Protein AF-A0A1F6EYT7-F1 (afdb_monomer_lite)

Sequence (86 aa):
MEKGGWVNRLWFQVAKREEEEYVEIYNQSVSGGTTRTVLERFENEARARGADALIFQTGGNDASYRSTPGNFIVQPEKFRGASQNI

Secondary structure (DSSP, 8-state):
---SSHHHHHHHHHTTS-GGG---------TT--HHHHHHHHHHHHHHHT-S------STTTT-BSSSTT-BSS-HHHHHHHHT--

Foldseek 3Di:
DPPDDPQVVVVVVQVPDDPVSHDDDDDPDDVLDALVNCVVCVVVVCVVVVDPDDDDDHDPSQQDADPDPPRGPHDPVRNVVSVVVD

pLDDT: mean 85.77, std 8.17, range [48.19, 92.88]

Organism: NCBI:txid1798522

Radius of gyration: 16.06 Å; chains: 1; bounding box: 39×30×42 Å

InterPro domains:
  IPR036514 SGNH hydrolase superfamily [G3DSA:3.40.50.1110] (1-86)

Structure (mmCIF, N/CA/C/O backbone):
data_AF-A0A1F6EYT7-F1
#
_entry.id   AF-A0A1F6EYT7-F1
#
loop_
_atom_site.group_PDB
_atom_site.id
_atom_site.type_symbol
_atom_site.label_atom_id
_atom_site.label_alt_id
_atom_site.label_comp_id
_atom_site.label_asym_id
_atom_site.label_entity_id
_atom_site.label_seq_id
_atom_site.pdbx_PDB_ins_code
_atom_site.Cartn_x
_atom_site.Cartn_y
_atom_site.Cartn_z
_atom_site.occupancy
_atom_site.B_iso_or_equiv
_atom_site.auth_seq_id
_atom_site.auth_comp_id
_atom_site.auth_asym_id
_atom_site.auth_atom_id
_atom_site.pdbx_PDB_model_num
ATOM 1 N N . MET A 1 1 ? 10.739 17.677 14.875 1.00 48.19 1 MET A N 1
ATOM 2 C CA . MET A 1 1 ? 11.165 16.281 14.633 1.00 48.19 1 MET A CA 1
ATOM 3 C C . MET A 1 1 ? 9.962 15.537 14.073 1.00 48.19 1 MET A C 1
ATOM 5 O O . MET A 1 1 ? 8.931 15.540 14.738 1.00 48.19 1 MET A O 1
ATOM 9 N N . GLU A 1 2 ? 10.020 15.004 12.847 1.00 59.09 2 GLU A N 1
ATOM 10 C CA . GLU A 1 2 ? 8.907 14.190 12.330 1.00 59.09 2 GLU A CA 1
ATOM 11 C C . GLU A 1 2 ? 8.761 12.920 13.182 1.00 59.09 2 GLU A C 1
ATOM 13 O O . GLU A 1 2 ? 9.731 12.193 13.396 1.00 59.09 2 GLU A O 1
ATOM 18 N N . LYS A 1 3 ? 7.553 12.651 13.690 1.00 61.03 3 LYS A N 1
ATOM 19 C CA . LYS A 1 3 ? 7.257 11.455 14.490 1.00 61.03 3 LYS A CA 1
ATOM 20 C C . LYS A 1 3 ? 7.054 10.235 13.577 1.00 61.03 3 LYS A C 1
ATOM 22 O O . LYS A 1 3 ? 5.924 9.819 13.345 1.00 61.03 3 LYS A O 1
ATOM 27 N N . GLY A 1 4 ? 8.147 9.675 13.060 1.00 79.44 4 GLY A N 1
ATOM 28 C CA . GLY A 1 4 ? 8.141 8.450 12.245 1.00 79.44 4 GLY A CA 1
ATOM 29 C C . GLY A 1 4 ? 7.489 8.597 10.861 1.00 79.44 4 GLY A C 1
ATOM 30 O O . GLY A 1 4 ? 7.035 9.677 10.486 1.00 79.44 4 GLY A O 1
ATOM 31 N N . GLY A 1 5 ? 7.464 7.500 10.091 1.00 85.69 5 GLY A N 1
ATOM 32 C CA . GLY A 1 5 ? 6.858 7.441 8.752 1.00 85.69 5 GLY A CA 1
ATOM 33 C C . GLY A 1 5 ? 5.333 7.626 8.756 1.00 85.69 5 GLY A C 1
ATOM 34 O O . GLY A 1 5 ? 4.702 7.658 9.812 1.00 85.69 5 GLY A O 1
ATOM 35 N N . TRP A 1 6 ? 4.721 7.739 7.571 1.00 88.12 6 TRP A N 1
ATOM 36 C CA . TRP A 1 6 ? 3.296 8.085 7.433 1.00 88.12 6 TRP A CA 1
ATOM 37 C C . TRP A 1 6 ? 2.347 7.139 8.184 1.00 88.12 6 TRP A C 1
ATOM 39 O O . TRP A 1 6 ? 1.361 7.610 8.742 1.00 88.12 6 TRP A O 1
ATOM 49 N N . VAL A 1 7 ? 2.670 5.843 8.275 1.00 91.12 7 VAL A N 1
ATOM 50 C CA . VAL A 1 7 ? 1.859 4.866 9.021 1.00 91.12 7 VAL A CA 1
ATOM 51 C C . VAL A 1 7 ? 1.784 5.227 10.502 1.00 91.12 7 VAL A C 1
ATOM 53 O O . VAL A 1 7 ? 0.698 5.225 11.065 1.00 91.12 7 VAL A O 1
ATOM 56 N N . ASN A 1 8 ? 2.901 5.607 11.132 1.00 90.81 8 ASN A N 1
ATOM 57 C CA . ASN A 1 8 ? 2.882 6.027 12.537 1.00 90.81 8 ASN A CA 1
ATOM 58 C C . ASN A 1 8 ? 2.053 7.299 12.720 1.00 90.81 8 ASN A C 1
ATOM 60 O O . ASN A 1 8 ? 1.357 7.447 13.721 1.00 90.81 8 ASN A O 1
ATOM 64 N N . ARG A 1 9 ? 2.101 8.213 11.746 1.00 90.69 9 ARG A N 1
ATOM 65 C CA . ARG A 1 9 ? 1.277 9.426 11.767 1.00 90.69 9 ARG A CA 1
ATOM 66 C C . ARG A 1 9 ? -0.212 9.099 11.658 1.00 90.69 9 ARG A C 1
ATOM 68 O O . ARG A 1 9 ? -0.992 9.663 12.419 1.00 90.69 9 ARG A O 1
ATOM 75 N N . LEU A 1 10 ? -0.587 8.161 10.786 1.00 91.38 10 LEU A N 1
ATOM 76 C CA . LEU A 1 10 ? -1.958 7.658 10.692 1.00 91.38 10 LEU A CA 1
ATOM 77 C C . LEU A 1 10 ? -2.379 6.959 11.992 1.00 91.38 10 LEU A C 1
ATOM 79 O O . LEU A 1 10 ? -3.461 7.228 12.506 1.00 91.38 10 LEU A O 1
ATOM 83 N N . TRP A 1 11 ? -1.500 6.137 12.567 1.00 91.25 11 TRP A N 1
ATOM 84 C CA . TRP A 1 11 ? -1.743 5.469 13.842 1.00 91.25 11 TRP A CA 1
ATOM 85 C C . TRP A 1 11 ? -2.030 6.466 14.966 1.00 91.25 11 TRP A C 1
ATOM 87 O O . TRP A 1 11 ? -3.047 6.344 15.637 1.00 91.25 11 TRP A O 1
ATOM 97 N N . PHE A 1 12 ? -1.225 7.524 15.112 1.00 90.25 12 PHE A N 1
ATOM 98 C CA . PHE A 1 12 ? -1.484 8.572 16.110 1.00 90.25 12 PHE A CA 1
ATOM 99 C C . PHE A 1 12 ? -2.824 9.290 15.923 1.00 90.25 12 PHE A C 1
ATOM 101 O O . PHE A 1 12 ? -3.326 9.894 16.871 1.00 90.25 12 PHE A O 1
ATOM 108 N N . GLN A 1 13 ? -3.374 9.296 14.710 1.00 90.31 13 GLN A N 1
ATOM 109 C CA . GLN A 1 13 ? -4.675 9.889 14.442 1.00 90.31 13 GLN A CA 1
ATOM 110 C C . GLN A 1 13 ? -5.809 8.936 14.819 1.00 90.31 13 GLN A C 1
ATOM 112 O O . GLN A 1 13 ? -6.753 9.372 15.472 1.00 90.31 13 GLN A O 1
ATOM 117 N N . VAL A 1 14 ? -5.721 7.657 14.441 1.00 90.62 14 VAL A N 1
ATOM 118 C CA . VAL A 1 14 ? -6.788 6.683 14.730 1.00 90.62 14 VAL A CA 1
ATOM 119 C C . VAL A 1 14 ? -6.775 6.195 16.176 1.00 90.62 14 VAL A C 1
ATOM 121 O O . VAL A 1 14 ? -7.833 5.920 16.718 1.00 90.62 14 VAL A O 1
ATOM 124 N N . ALA A 1 15 ? -5.618 6.182 16.843 1.00 89.19 15 ALA A N 1
ATOM 125 C CA . ALA A 1 15 ? -5.492 5.786 18.247 1.00 89.19 15 ALA A CA 1
ATOM 126 C C . ALA A 1 15 ? -6.178 6.756 19.230 1.00 89.19 15 ALA A C 1
ATOM 128 O O . ALA A 1 15 ? -6.195 6.504 20.428 1.00 89.19 15 ALA A O 1
ATOM 129 N N . LYS A 1 16 ? -6.703 7.888 18.741 1.00 89.88 16 LYS A N 1
ATOM 130 C CA . LYS A 1 16 ? -7.506 8.842 19.523 1.00 89.88 16 LYS A CA 1
ATOM 131 C C . LYS A 1 16 ? -9.000 8.510 19.533 1.00 89.88 16 LYS A C 1
ATOM 133 O O . LYS A 1 16 ? -9.752 9.246 20.159 1.00 89.88 16 LYS A O 1
ATOM 138 N N . ARG A 1 17 ? -9.429 7.509 18.764 1.00 89.69 17 ARG A N 1
ATOM 139 C CA . ARG A 1 17 ? -10.828 7.084 18.692 1.00 89.69 17 ARG A CA 1
ATOM 140 C C . ARG A 1 17 ? -11.199 6.278 19.937 1.00 89.69 17 ARG A C 1
ATOM 142 O O . ARG A 1 17 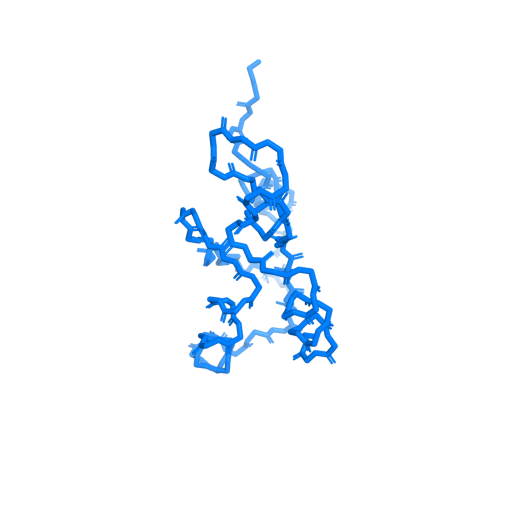? -10.333 5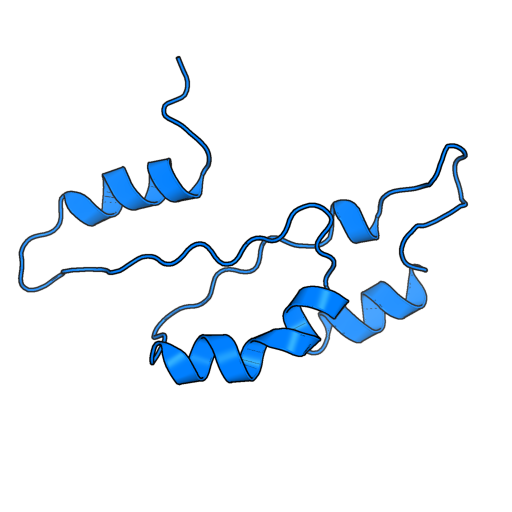.636 20.527 1.00 89.69 17 ARG A O 1
ATOM 149 N N . GLU A 1 18 ? -12.472 6.339 20.316 1.00 87.69 18 GLU A N 1
ATOM 150 C CA . GLU A 1 18 ? -13.033 5.559 21.426 1.00 87.69 18 GLU A CA 1
ATOM 151 C C . GLU A 1 18 ? -13.046 4.055 21.091 1.00 87.69 18 GLU A C 1
ATOM 153 O O . GLU A 1 18 ? -12.925 3.677 19.924 1.00 87.69 18 GLU A O 1
ATOM 158 N N . GLU A 1 19 ? -13.203 3.187 22.099 1.00 78.38 19 GLU A N 1
ATOM 159 C CA . GLU A 1 19 ? -13.109 1.722 21.931 1.00 78.38 19 GLU A CA 1
ATOM 160 C C . GLU A 1 19 ? -14.059 1.157 20.861 1.00 78.38 19 GLU A C 1
ATOM 162 O O . GLU A 1 19 ? -13.679 0.250 20.122 1.00 78.38 19 GLU A O 1
ATOM 167 N N . GLU A 1 20 ? -15.262 1.720 20.718 1.00 82.31 20 GLU A N 1
ATOM 168 C CA . GLU A 1 20 ? -16.244 1.297 19.705 1.00 82.31 20 GLU A CA 1
ATOM 169 C C . GLU A 1 20 ? -15.821 1.643 18.261 1.00 82.31 20 GLU A C 1
ATOM 171 O O . GLU A 1 20 ? -16.332 1.063 17.306 1.00 82.31 20 GLU A O 1
ATOM 176 N N . GLU A 1 21 ? -14.855 2.550 18.091 1.00 87.19 21 GLU A N 1
ATOM 177 C CA . GLU A 1 21 ? -14.287 2.977 16.807 1.00 87.19 21 GLU A CA 1
ATOM 178 C C . GLU A 1 21 ? -12.817 2.546 16.646 1.00 87.19 21 GLU A C 1
ATOM 180 O O . GLU A 1 21 ? -12.046 3.163 15.894 1.00 87.19 21 GLU A O 1
ATOM 185 N N . TYR A 1 22 ? -12.409 1.499 17.368 1.00 87.50 22 TYR A N 1
ATOM 186 C CA . TYR A 1 22 ? -11.055 0.968 17.301 1.00 87.50 22 TYR A CA 1
ATOM 187 C C . TYR A 1 22 ? -10.660 0.609 15.861 1.00 87.50 22 TYR A C 1
ATOM 189 O O . TYR A 1 22 ? -11.395 -0.050 15.127 1.00 87.50 22 TYR A O 1
ATOM 197 N N . VAL A 1 23 ? -9.456 1.028 15.464 1.00 90.94 23 VAL A N 1
ATOM 198 C CA . VAL A 1 23 ? -8.871 0.705 14.160 1.00 90.94 23 VAL A CA 1
ATOM 199 C C . VAL A 1 23 ? -7.506 0.082 14.371 1.0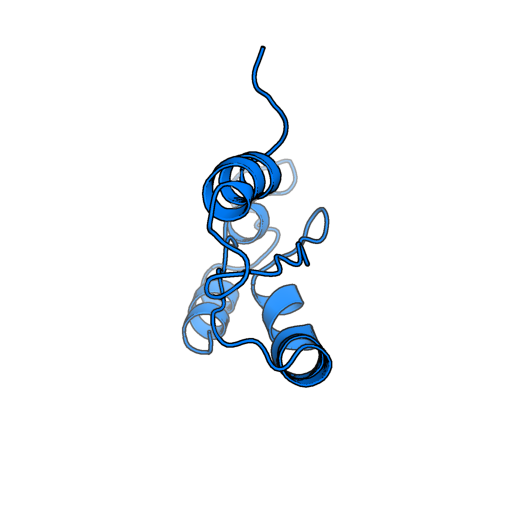0 90.94 23 VAL A C 1
ATOM 201 O O . VAL A 1 23 ? -6.593 0.718 14.905 1.00 90.94 23 VAL A O 1
ATOM 204 N N . GLU A 1 24 ? -7.341 -1.135 13.867 1.00 90.12 24 GLU A N 1
ATOM 205 C CA . GLU A 1 24 ? -6.038 -1.773 13.777 1.00 90.12 24 GLU A CA 1
ATOM 206 C C . GLU A 1 24 ? -5.358 -1.427 12.447 1.00 90.12 24 GLU A C 1
ATOM 208 O O . GLU A 1 24 ? -5.975 -1.445 11.382 1.00 90.12 24 GLU A O 1
ATOM 213 N N . ILE A 1 25 ? -4.067 -1.088 12.495 1.00 92.00 25 ILE A N 1
ATOM 214 C CA . ILE A 1 25 ? -3.288 -0.717 11.309 1.00 92.00 25 ILE A CA 1
ATOM 215 C C . ILE A 1 25 ? -2.103 -1.660 11.164 1.00 92.00 25 ILE A C 1
ATOM 217 O O . ILE A 1 25 ? -1.248 -1.749 12.043 1.00 92.00 25 ILE A O 1
ATOM 221 N N . TYR A 1 26 ? -1.992 -2.266 9.984 1.00 91.12 26 TYR A N 1
ATOM 222 C CA . TYR A 1 26 ? -0.889 -3.143 9.620 1.00 91.12 26 TYR A CA 1
ATOM 223 C C . TYR A 1 26 ? -0.066 -2.539 8.484 1.00 91.12 26 TYR A C 1
ATOM 225 O O . TYR A 1 26 ? -0.532 -2.412 7.354 1.00 91.12 26 TYR A O 1
ATOM 233 N N . ASN A 1 27 ? 1.200 -2.217 8.751 1.00 92.19 27 ASN A N 1
ATOM 234 C CA . ASN A 1 27 ? 2.136 -1.835 7.696 1.00 92.19 27 ASN A CA 1
ATOM 235 C C . ASN A 1 27 ? 2.725 -3.084 7.031 1.00 92.19 27 ASN A C 1
ATOM 237 O O . ASN A 1 27 ? 3.474 -3.812 7.677 1.00 92.19 27 ASN A O 1
ATOM 241 N N . GLN A 1 28 ? 2.410 -3.330 5.758 1.00 92.88 28 GLN A N 1
ATOM 242 C CA . GLN A 1 28 ? 2.963 -4.448 4.972 1.00 92.88 28 GLN A CA 1
ATOM 243 C C . GLN A 1 28 ? 4.000 -4.005 3.924 1.00 92.88 28 GLN A C 1
ATOM 245 O O . GLN A 1 28 ? 4.301 -4.735 2.972 1.00 92.88 28 GLN A O 1
ATOM 250 N N . SER A 1 29 ? 4.569 -2.809 4.107 1.00 89.88 29 SER A N 1
ATOM 251 C CA . SER A 1 29 ? 5.611 -2.274 3.232 1.00 89.88 29 SER A CA 1
ATOM 252 C C . SER A 1 29 ? 6.847 -3.173 3.219 1.00 89.88 29 SER A C 1
ATOM 254 O O . SER A 1 29 ? 7.329 -3.609 4.263 1.00 89.88 29 SER A O 1
ATOM 256 N N . VAL A 1 30 ? 7.404 -3.386 2.028 1.00 90.44 30 VAL A N 1
ATOM 257 C CA . VAL A 1 30 ? 8.672 -4.096 1.818 1.00 90.44 30 VAL A CA 1
ATOM 258 C C . VAL A 1 30 ? 9.667 -3.126 1.203 1.00 90.44 30 VAL A C 1
ATOM 260 O O . VAL A 1 30 ? 9.349 -2.430 0.239 1.00 90.44 30 VAL A O 1
ATOM 263 N N . SER A 1 31 ? 10.877 -3.069 1.761 1.00 90.06 31 SER A N 1
ATOM 264 C CA . SER A 1 31 ? 11.958 -2.257 1.197 1.00 90.06 31 SER A CA 1
ATOM 265 C C . SER A 1 31 ? 12.261 -2.703 -0.235 1.00 90.06 31 SER A C 1
ATOM 267 O O . SER A 1 31 ? 12.402 -3.896 -0.496 1.00 90.06 31 SER A O 1
ATOM 269 N N . GLY A 1 32 ? 12.318 -1.756 -1.174 1.00 89.00 32 GLY A N 1
ATOM 270 C CA . GLY A 1 32 ? 12.456 -2.065 -2.602 1.00 89.00 32 GLY A CA 1
ATOM 271 C C . GLY A 1 32 ? 11.219 -2.718 -3.239 1.00 89.00 32 GLY A C 1
ATOM 272 O O . GLY A 1 32 ? 11.291 -3.148 -4.388 1.00 89.00 32 GLY A O 1
ATOM 273 N N . GLY A 1 33 ? 10.093 -2.801 -2.521 1.00 90.88 33 GLY A N 1
ATOM 274 C CA . GLY A 1 33 ? 8.847 -3.371 -3.023 1.00 90.88 33 GLY A CA 1
ATOM 275 C C . GLY A 1 33 ? 8.325 -2.622 -4.248 1.00 90.88 33 GLY A C 1
ATOM 276 O O . GLY A 1 33 ? 8.399 -1.395 -4.313 1.00 90.88 33 GLY A O 1
ATOM 277 N N . THR A 1 34 ? 7.809 -3.379 -5.212 1.00 92.06 34 THR A N 1
ATOM 278 C CA . THR A 1 34 ? 7.201 -2.874 -6.453 1.00 92.06 34 THR A CA 1
ATOM 279 C C . THR A 1 34 ? 5.722 -3.237 -6.492 1.00 92.06 34 THR A C 1
ATOM 281 O O . THR A 1 34 ? 5.254 -4.051 -5.692 1.00 92.06 34 THR A O 1
ATOM 284 N N . THR A 1 35 ? 5.001 -2.724 -7.482 1.00 92.12 35 THR A N 1
ATOM 285 C CA . THR A 1 35 ? 3.594 -3.070 -7.743 1.00 92.12 35 THR A CA 1
ATOM 286 C C . THR A 1 35 ? 3.411 -4.580 -7.900 1.00 92.12 35 THR A C 1
ATOM 288 O O . THR A 1 35 ? 2.477 -5.160 -7.356 1.00 92.12 35 THR A O 1
ATOM 2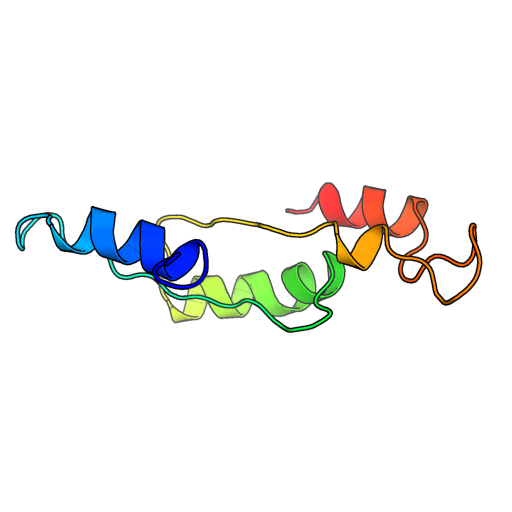91 N N . ARG A 1 36 ? 4.367 -5.261 -8.547 1.00 90.69 36 ARG A N 1
ATOM 292 C CA . ARG A 1 36 ? 4.358 -6.726 -8.673 1.00 90.69 36 ARG A CA 1
ATOM 293 C C . ARG A 1 36 ? 4.455 -7.431 -7.318 1.00 90.69 36 ARG A C 1
ATOM 295 O O . ARG A 1 36 ? 3.716 -8.372 -7.064 1.00 90.69 36 ARG A O 1
ATOM 302 N N . THR A 1 37 ? 5.345 -6.960 -6.446 1.00 92.06 37 THR A N 1
ATOM 303 C CA . THR A 1 37 ? 5.527 -7.530 -5.102 1.00 92.06 37 THR A CA 1
ATOM 304 C C . THR A 1 37 ? 4.266 -7.385 -4.248 1.00 92.06 37 THR A C 1
ATOM 306 O O . THR A 1 37 ? 3.992 -8.240 -3.411 1.00 92.06 37 THR A O 1
ATOM 309 N N . VAL A 1 38 ? 3.498 -6.311 -4.456 1.00 92.44 38 VAL A N 1
ATOM 310 C CA . VAL A 1 38 ? 2.185 -6.127 -3.826 1.00 92.44 38 VAL A CA 1
ATOM 311 C C . VAL A 1 38 ? 1.198 -7.172 -4.345 1.00 92.44 38 VAL A C 1
ATOM 313 O O . VAL A 1 38 ? 0.629 -7.903 -3.539 1.00 92.44 38 VAL A O 1
ATOM 316 N N . LEU A 1 39 ? 1.045 -7.299 -5.668 1.00 91.75 39 LEU A N 1
ATOM 317 C CA . LEU A 1 39 ? 0.108 -8.251 -6.284 1.00 91.75 39 LEU A CA 1
ATOM 318 C C . LEU A 1 39 ? 0.370 -9.705 -5.863 1.00 91.75 39 LEU A C 1
ATOM 320 O O . LEU A 1 39 ? -0.568 -10.437 -5.574 1.00 91.75 39 LEU A O 1
ATOM 324 N N . GLU A 1 40 ? 1.638 -10.111 -5.764 1.00 92.75 40 GLU A N 1
ATOM 325 C CA . GLU A 1 40 ? 2.034 -11.470 -5.355 1.00 92.75 40 GLU A CA 1
ATOM 326 C C . GLU A 1 40 ? 1.613 -11.825 -3.914 1.00 92.75 40 GLU A C 1
ATOM 328 O O . GLU A 1 40 ? 1.513 -13.003 -3.571 1.00 92.75 40 GLU A O 1
ATOM 333 N N . ARG A 1 41 ? 1.3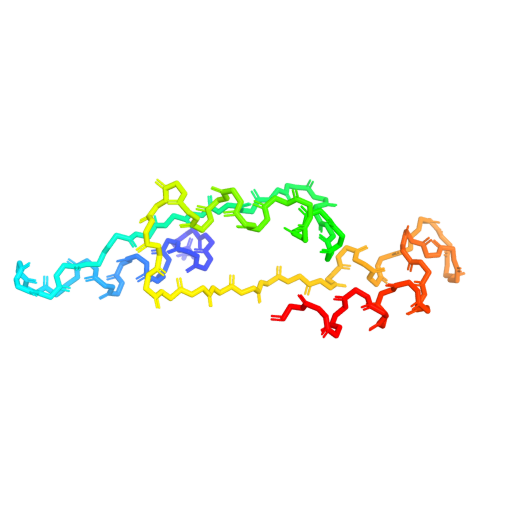83 -10.826 -3.054 1.00 91.94 41 ARG A N 1
ATOM 334 C CA . ARG A 1 41 ? 1.094 -11.013 -1.619 1.00 91.94 41 ARG A CA 1
ATOM 335 C C . ARG A 1 41 ? -0.318 -10.593 -1.229 1.00 91.94 41 ARG A C 1
ATOM 337 O O . ARG A 1 41 ? -0.808 -11.034 -0.191 1.00 91.94 41 ARG A O 1
ATOM 344 N N . PHE A 1 42 ? -0.958 -9.777 -2.063 1.00 90.00 42 PHE A N 1
ATOM 345 C CA . PHE A 1 42 ? -2.191 -9.067 -1.755 1.00 90.00 42 PHE A CA 1
ATOM 346 C C . PHE A 1 42 ? -3.284 -9.972 -1.174 1.00 90.00 42 PHE A C 1
ATOM 348 O O . PHE A 1 42 ? -3.722 -9.745 -0.046 1.00 90.00 42 PHE A O 1
ATOM 355 N N . GLU A 1 43 ? -3.685 -11.019 -1.900 1.00 90.25 43 GLU A N 1
ATOM 356 C CA . GLU A 1 43 ? -4.798 -11.880 -1.478 1.00 90.25 43 GLU A CA 1
ATOM 357 C C . GLU A 1 43 ? -4.540 -12.550 -0.126 1.00 90.25 43 GLU A C 1
ATOM 359 O O . GLU A 1 43 ? -5.428 -12.609 0.726 1.00 90.25 43 GLU A O 1
ATOM 364 N N . ASN A 1 44 ? -3.319 -13.042 0.083 1.00 91.31 44 ASN A N 1
ATOM 365 C CA . ASN A 1 44 ? -2.948 -13.721 1.318 1.00 91.31 44 ASN A CA 1
ATOM 366 C C . ASN A 1 44 ? -2.909 -12.741 2.495 1.00 91.31 44 ASN A C 1
ATOM 368 O O . ASN A 1 44 ? -3.363 -13.074 3.588 1.00 91.31 44 ASN A O 1
ATOM 372 N N . GLU A 1 45 ? -2.405 -11.525 2.282 1.00 90.75 45 GLU A N 1
ATOM 373 C CA . GLU A 1 45 ? -2.292 -10.520 3.339 1.00 90.75 45 GLU A CA 1
ATOM 374 C C . GLU A 1 45 ? -3.622 -9.909 3.746 1.00 90.75 45 GLU A C 1
ATOM 376 O O . GLU A 1 45 ? -3.833 -9.703 4.945 1.00 90.75 45 GLU A O 1
ATOM 381 N N . ALA A 1 46 ? -4.499 -9.651 2.773 1.00 90.38 46 ALA A N 1
ATOM 382 C CA . ALA A 1 46 ? -5.847 -9.158 3.015 1.00 90.38 46 ALA A CA 1
ATOM 383 C C . ALA A 1 46 ? -6.686 -10.217 3.741 1.00 90.38 46 ALA A C 1
ATOM 385 O O . ALA A 1 46 ? -7.305 -9.924 4.766 1.00 90.38 46 ALA A O 1
ATOM 386 N N . ARG A 1 47 ? -6.640 -11.473 3.271 1.00 90.75 47 ARG A N 1
ATOM 387 C CA . ARG A 1 47 ? -7.388 -12.585 3.874 1.00 90.75 47 ARG A CA 1
ATOM 388 C C . ARG A 1 47 ? -6.944 -12.878 5.300 1.00 90.75 47 ARG A C 1
ATOM 390 O O . ARG A 1 47 ? -7.793 -13.063 6.161 1.00 90.75 47 ARG A O 1
ATOM 397 N N . ALA A 1 48 ? -5.636 -12.903 5.561 1.00 92.81 48 ALA A N 1
ATOM 398 C CA . ALA A 1 48 ? -5.105 -13.199 6.892 1.00 92.81 48 ALA A CA 1
ATOM 399 C C . ALA A 1 48 ? -5.533 -12.183 7.966 1.00 92.81 48 ALA A C 1
ATOM 401 O O . ALA A 1 48 ? -5.450 -12.493 9.150 1.00 92.81 48 ALA A O 1
ATOM 402 N N . ARG A 1 49 ? -5.965 -10.982 7.562 1.00 91.62 49 ARG A N 1
ATOM 403 C CA . ARG A 1 49 ? -6.309 -9.874 8.466 1.00 91.62 49 ARG A CA 1
ATOM 404 C C . ARG A 1 49 ? -7.782 -9.486 8.445 1.00 91.62 49 ARG A C 1
ATOM 406 O O . ARG A 1 49 ? -8.166 -8.643 9.240 1.00 91.62 49 ARG A O 1
ATOM 413 N N . GLY A 1 50 ? -8.581 -10.055 7.538 1.00 92.06 50 GLY A N 1
ATOM 414 C CA . GLY A 1 50 ? -9.972 -9.636 7.345 1.00 92.06 50 GLY A CA 1
ATOM 415 C C . GLY A 1 50 ? -10.090 -8.135 7.064 1.00 92.06 50 GLY A C 1
ATOM 416 O O . GLY A 1 50 ? -10.934 -7.479 7.652 1.00 92.06 50 GLY A O 1
ATOM 417 N N . ALA A 1 51 ? -9.193 -7.583 6.241 1.00 89.75 51 ALA A N 1
ATOM 418 C CA . ALA A 1 51 ? -9.031 -6.136 6.118 1.00 89.75 51 ALA A CA 1
ATOM 419 C C . ALA A 1 51 ? -10.281 -5.434 5.546 1.00 89.75 51 ALA A C 1
ATOM 421 O O . ALA A 1 51 ? -10.688 -5.728 4.423 1.00 89.75 51 ALA A O 1
ATOM 422 N N . ASP A 1 52 ? -10.815 -4.447 6.274 1.00 90.88 52 ASP A N 1
ATOM 423 C CA . ASP A 1 52 ? -11.932 -3.598 5.818 1.00 90.88 52 ASP A CA 1
ATOM 424 C C . ASP A 1 52 ? -11.497 -2.521 4.815 1.00 90.88 52 ASP A C 1
ATOM 426 O O . ASP A 1 52 ? -12.274 -2.070 3.972 1.00 90.88 52 ASP A O 1
ATOM 430 N N . ALA A 1 53 ? -10.241 -2.079 4.917 1.00 90.25 53 ALA A N 1
ATOM 431 C CA . ALA A 1 53 ? -9.668 -1.036 4.080 1.00 90.25 53 ALA A CA 1
ATOM 432 C C . ALA A 1 53 ? -8.210 -1.343 3.731 1.00 90.25 53 ALA A C 1
ATOM 434 O O . ALA A 1 53 ? -7.452 -1.907 4.523 1.00 90.25 53 ALA A O 1
ATOM 435 N N . LEU A 1 54 ? -7.809 -0.927 2.531 1.00 90.81 54 LEU A N 1
ATOM 436 C CA . LEU A 1 54 ? -6.487 -1.173 1.965 1.00 90.81 54 LEU A CA 1
ATOM 437 C C . LEU A 1 54 ? -5.912 0.141 1.436 1.00 90.81 54 LEU A C 1
ATOM 439 O O . LEU A 1 54 ? -6.597 0.898 0.751 1.00 90.81 54 LEU A O 1
ATOM 443 N N . ILE A 1 55 ? -4.643 0.408 1.746 1.00 91.88 55 ILE A N 1
ATOM 444 C CA . ILE A 1 55 ? -3.914 1.580 1.251 1.00 91.88 55 ILE A CA 1
ATOM 445 C C . ILE A 1 55 ? -2.695 1.091 0.476 1.00 91.88 55 ILE A C 1
ATOM 447 O O . ILE A 1 55 ? -1.779 0.504 1.054 1.00 91.88 55 ILE A O 1
ATOM 451 N N . PHE A 1 56 ? -2.656 1.380 -0.824 1.00 90.00 56 PHE A N 1
ATOM 452 C CA . PHE A 1 56 ? -1.513 1.073 -1.678 1.00 90.00 56 PHE A CA 1
ATOM 453 C C . PHE A 1 56 ? -0.642 2.312 -1.884 1.00 90.00 56 PHE A C 1
ATOM 455 O O . PHE A 1 56 ? -1.086 3.320 -2.429 1.00 90.00 56 PHE A O 1
ATOM 462 N N . GLN A 1 57 ? 0.626 2.221 -1.479 1.00 89.50 57 GLN A N 1
ATOM 463 C CA . GLN A 1 57 ? 1.652 3.226 -1.761 1.00 89.50 57 GLN A CA 1
ATOM 464 C C . GLN A 1 57 ? 2.819 2.565 -2.507 1.00 89.50 57 GLN A C 1
ATOM 466 O O . GLN A 1 57 ? 3.823 2.178 -1.914 1.00 89.50 57 GLN A O 1
ATOM 471 N N . THR A 1 58 ? 2.671 2.420 -3.822 1.00 89.06 58 THR A N 1
ATOM 472 C CA . THR A 1 58 ? 3.655 1.791 -4.721 1.00 89.06 58 THR A CA 1
ATOM 473 C C . THR A 1 58 ? 3.975 2.712 -5.906 1.00 89.06 58 THR A C 1
ATOM 475 O O . THR A 1 58 ? 3.416 3.802 -6.009 1.00 89.06 58 THR A O 1
ATOM 478 N N . GLY A 1 59 ? 4.903 2.326 -6.785 1.00 85.81 59 GLY A N 1
ATOM 479 C CA . GLY A 1 59 ? 5.249 3.076 -7.997 1.00 85.81 59 GLY A CA 1
ATOM 480 C C . GLY A 1 59 ? 6.595 3.798 -7.936 1.00 85.81 59 GLY A C 1
ATOM 481 O O . GLY A 1 59 ? 7.243 3.961 -8.965 1.00 85.81 59 GLY A O 1
ATOM 482 N N . GLY A 1 60 ? 7.076 4.173 -6.745 1.00 88.56 60 GLY A N 1
ATOM 483 C CA . GLY A 1 60 ? 8.388 4.820 -6.599 1.00 88.56 60 GLY A CA 1
ATOM 484 C C . GLY A 1 60 ? 9.544 3.914 -7.040 1.00 88.56 60 GLY A C 1
ATOM 485 O O . GLY A 1 60 ? 10.372 4.306 -7.862 1.00 88.56 60 GLY A O 1
ATOM 486 N N . ASN A 1 61 ? 9.566 2.671 -6.550 1.00 88.12 61 ASN A N 1
ATOM 487 C CA . ASN A 1 61 ? 10.561 1.679 -6.973 1.00 88.12 61 ASN A CA 1
ATOM 488 C C . ASN A 1 61 ? 10.300 1.171 -8.396 1.00 88.12 61 ASN A C 1
ATOM 490 O O . ASN A 1 61 ? 11.247 0.824 -9.096 1.00 88.12 61 ASN A O 1
ATOM 494 N N . ASP A 1 62 ? 9.042 1.153 -8.845 1.00 87.19 62 ASP A N 1
ATOM 495 C CA . ASP A 1 62 ? 8.700 0.791 -10.221 1.00 87.19 62 ASP A CA 1
ATOM 496 C C . ASP A 1 62 ? 9.288 1.795 -11.226 1.00 87.19 62 ASP A C 1
ATOM 498 O O . ASP A 1 62 ? 9.869 1.397 -12.231 1.00 87.19 62 ASP A O 1
ATOM 502 N N . ALA A 1 63 ? 9.209 3.093 -10.917 1.00 84.81 63 ALA A N 1
ATOM 503 C CA . ALA A 1 63 ? 9.741 4.180 -11.739 1.00 84.81 63 ALA A CA 1
ATOM 504 C C . ALA A 1 63 ? 11.251 4.427 -11.552 1.00 84.81 63 ALA A C 1
ATOM 506 O O . ALA A 1 63 ? 11.819 5.315 -12.191 1.00 84.81 63 ALA A O 1
ATOM 507 N N . SER A 1 64 ? 11.909 3.680 -10.664 1.00 85.75 64 SER A N 1
ATOM 508 C CA . SER A 1 64 ? 13.331 3.854 -10.373 1.00 85.75 64 SER A CA 1
ATOM 509 C C . SER A 1 64 ? 14.218 3.238 -11.461 1.00 85.75 64 SER A C 1
ATOM 511 O O . SER A 1 64 ? 13.889 2.211 -12.056 1.00 85.75 64 SER A O 1
ATOM 513 N N . TYR A 1 65 ? 15.385 3.844 -11.688 1.00 81.25 65 TYR A N 1
ATOM 514 C CA . TYR A 1 65 ? 16.395 3.373 -12.640 1.00 81.25 65 TYR A CA 1
ATOM 515 C C . TYR A 1 65 ? 17.648 2.882 -11.915 1.00 81.25 65 TYR A C 1
ATOM 517 O O . TYR A 1 65 ? 18.044 3.454 -10.898 1.00 81.25 65 TYR A O 1
ATOM 525 N N . ARG A 1 66 ? 18.332 1.872 -12.462 1.00 76.31 66 ARG A N 1
ATOM 526 C CA . ARG A 1 66 ? 19.672 1.497 -11.983 1.00 76.31 66 ARG A CA 1
ATOM 527 C C . ARG A 1 66 ? 20.729 2.352 -12.654 1.00 76.31 66 ARG A C 1
ATOM 529 O O . ARG A 1 66 ? 21.044 2.114 -13.819 1.00 76.31 66 ARG A O 1
ATOM 536 N N . SER A 1 67 ? 21.296 3.288 -11.894 1.00 78.12 67 SER A N 1
ATOM 537 C CA . SER A 1 67 ? 22.537 4.031 -12.188 1.00 78.12 67 SER A CA 1
ATOM 538 C C . SER A 1 67 ? 22.553 4.879 -13.471 1.00 78.12 67 SER A C 1
ATOM 540 O O . SER A 1 67 ? 23.434 5.718 -13.629 1.00 78.12 67 SER A O 1
ATOM 542 N N . THR A 1 68 ? 21.599 4.698 -14.382 1.00 79.00 68 THR A N 1
ATOM 543 C CA . THR A 1 68 ? 21.543 5.340 -15.695 1.00 79.00 68 THR A CA 1
ATOM 544 C C . THR A 1 68 ? 20.079 5.572 -16.086 1.00 79.00 68 THR A C 1
ATOM 546 O O . THR A 1 68 ? 19.280 4.634 -15.993 1.00 79.00 68 THR A O 1
ATOM 549 N N . PRO A 1 69 ? 19.699 6.787 -16.528 1.00 78.62 69 PRO A N 1
ATOM 550 C CA . PRO A 1 69 ? 18.356 7.059 -17.039 1.00 78.62 69 PRO A CA 1
ATOM 551 C C . PRO A 1 69 ? 17.961 6.082 -18.155 1.00 78.62 69 PRO A C 1
ATOM 553 O O . PRO A 1 69 ? 18.780 5.741 -19.004 1.00 78.62 69 PRO A O 1
ATOM 556 N N . GLY A 1 70 ? 16.714 5.609 -18.146 1.00 75.50 70 GLY A N 1
ATOM 557 C CA . GLY A 1 70 ? 16.206 4.624 -19.111 1.00 75.50 70 GLY A CA 1
ATOM 558 C C . GLY A 1 70 ? 16.469 3.155 -18.747 1.00 75.50 70 GLY A C 1
ATOM 559 O O . GLY A 1 70 ? 15.818 2.273 -19.298 1.00 75.50 70 GLY A O 1
ATOM 560 N N . ASN A 1 71 ? 17.347 2.861 -17.778 1.00 82.62 71 ASN A N 1
ATOM 561 C CA . ASN A 1 71 ? 17.558 1.503 -17.258 1.00 82.62 71 ASN A CA 1
ATOM 562 C C . ASN A 1 71 ? 16.594 1.182 -16.101 1.00 82.62 71 ASN A C 1
ATOM 564 O O . ASN A 1 71 ? 16.992 1.122 -14.932 1.00 82.62 71 ASN A O 1
ATOM 568 N N . PHE A 1 72 ? 15.305 1.076 -16.421 1.00 83.06 72 PHE A N 1
ATOM 569 C CA . PHE A 1 72 ? 14.236 0.914 -15.436 1.00 83.06 72 PHE A CA 1
ATOM 570 C C . PHE A 1 72 ? 14.358 -0.393 -14.637 1.00 83.06 72 PHE A C 1
ATOM 572 O O . PHE A 1 72 ? 14.596 -1.463 -15.202 1.00 83.06 72 PHE A O 1
ATOM 579 N N . ILE A 1 73 ? 14.118 -0.325 -13.323 1.00 82.06 73 ILE A N 1
ATOM 580 C CA . ILE A 1 73 ? 13.974 -1.509 -12.461 1.00 82.06 73 ILE A CA 1
ATOM 581 C C . ILE A 1 73 ? 12.726 -2.305 -12.866 1.00 82.06 73 ILE A C 1
ATOM 583 O O . ILE A 1 73 ? 12.771 -3.536 -12.922 1.00 82.06 73 ILE A O 1
ATOM 587 N N . VAL A 1 74 ? 11.634 -1.610 -13.199 1.00 84.00 74 VAL A N 1
ATOM 588 C CA . VAL A 1 74 ? 10.418 -2.191 -13.776 1.00 84.00 74 VAL A CA 1
ATOM 589 C C . VAL A 1 74 ? 10.123 -1.489 -15.096 1.00 84.00 74 VAL A C 1
ATOM 591 O O . VAL A 1 74 ? 9.978 -0.274 -15.141 1.00 84.00 74 VAL A O 1
ATOM 594 N N . GLN A 1 75 ? 10.022 -2.255 -16.183 1.00 86.44 75 GLN A N 1
ATOM 595 C CA . GLN A 1 75 ? 9.704 -1.688 -17.496 1.00 86.44 75 GLN A CA 1
ATOM 596 C C . GLN A 1 75 ? 8.317 -1.009 -17.476 1.00 86.44 75 GLN A C 1
ATOM 598 O O . GLN A 1 75 ? 7.386 -1.596 -16.909 1.00 86.44 75 GLN A O 1
ATOM 603 N N . PRO A 1 76 ? 8.140 0.178 -18.091 1.00 83.31 76 PRO A N 1
ATOM 604 C CA . PRO A 1 76 ? 6.887 0.940 -18.034 1.00 83.31 76 PRO A CA 1
ATOM 605 C C . PRO A 1 76 ? 5.638 0.151 -18.451 1.00 83.31 76 PRO A C 1
ATOM 607 O O . PRO A 1 76 ? 4.575 0.295 -17.845 1.00 83.31 76 PRO A O 1
ATOM 610 N N . GLU A 1 77 ? 5.757 -0.727 -19.446 1.00 84.88 77 GLU A N 1
ATOM 611 C CA . GLU A 1 77 ? 4.661 -1.570 -19.932 1.00 84.88 77 GLU A CA 1
ATOM 612 C C . GLU A 1 77 ? 4.227 -2.578 -18.861 1.00 84.88 77 GLU A C 1
ATOM 614 O O . GLU A 1 77 ? 3.033 -2.795 -18.647 1.00 84.88 77 GLU A O 1
ATOM 619 N N . LYS A 1 78 ? 5.197 -3.155 -18.137 1.00 82.56 78 LYS A N 1
ATOM 620 C CA . LYS A 1 78 ? 4.935 -4.086 -17.030 1.00 82.56 78 LYS A CA 1
ATOM 621 C C . LYS A 1 78 ? 4.289 -3.376 -15.848 1.00 82.56 78 LYS A C 1
ATOM 623 O O . LYS A 1 78 ? 3.378 -3.931 -15.239 1.00 82.56 78 LYS A O 1
ATOM 628 N N . PHE A 1 79 ? 4.727 -2.154 -15.548 1.00 82.62 79 PHE A N 1
ATOM 629 C CA . PHE A 1 79 ? 4.101 -1.335 -14.513 1.00 82.62 79 PHE A CA 1
ATOM 630 C C . PHE A 1 79 ? 2.636 -1.032 -14.855 1.00 82.62 79 PHE A C 1
ATOM 632 O O . PHE A 1 79 ? 1.758 -1.273 -14.032 1.00 82.62 79 PHE A O 1
ATOM 639 N N . ARG A 1 80 ? 2.346 -0.592 -16.090 1.00 80.69 80 ARG A N 1
ATOM 640 C CA . ARG A 1 80 ? 0.975 -0.279 -16.527 1.00 80.69 80 ARG A CA 1
ATOM 641 C C . ARG A 1 80 ? 0.029 -1.474 -16.398 1.00 80.69 80 ARG A C 1
ATOM 643 O O . ARG A 1 80 ? -1.083 -1.297 -15.917 1.00 80.69 80 ARG A O 1
ATOM 650 N N . GLY A 1 81 ? 0.462 -2.666 -16.810 1.00 80.88 81 GLY A N 1
ATOM 651 C CA . GLY A 1 81 ? -0.352 -3.878 -16.675 1.00 80.88 81 GLY A CA 1
ATOM 652 C C . GLY A 1 81 ? -0.598 -4.270 -15.216 1.00 80.88 81 GLY A C 1
ATOM 653 O O . GLY A 1 81 ? -1.709 -4.644 -14.860 1.00 80.88 81 GLY A O 1
ATOM 654 N N . ALA A 1 82 ? 0.408 -4.145 -14.347 1.00 73.56 82 ALA A N 1
ATOM 655 C CA . ALA A 1 82 ? 0.262 -4.460 -12.927 1.00 73.56 82 ALA A CA 1
ATOM 656 C C . ALA A 1 82 ? -0.720 -3.507 -12.221 1.00 73.56 82 ALA A C 1
ATOM 658 O O . ALA A 1 82 ? -1.601 -3.962 -11.498 1.00 73.56 82 ALA A O 1
ATOM 659 N N . SER A 1 83 ? -0.629 -2.203 -12.487 1.00 71.69 83 SER A N 1
ATOM 660 C CA . SER A 1 83 ? -1.478 -1.188 -11.847 1.00 71.69 83 SER A CA 1
ATOM 661 C C . SER A 1 83 ? -2.961 -1.270 -12.223 1.00 71.69 83 SER A C 1
ATOM 663 O O . SER A 1 83 ? -3.776 -0.651 -11.557 1.00 71.69 83 SER A O 1
ATOM 665 N N . GLN A 1 84 ? -3.326 -2.004 -13.278 1.00 76.69 84 GLN A N 1
ATOM 666 C CA . GLN A 1 84 ? -4.730 -2.264 -13.630 1.00 76.6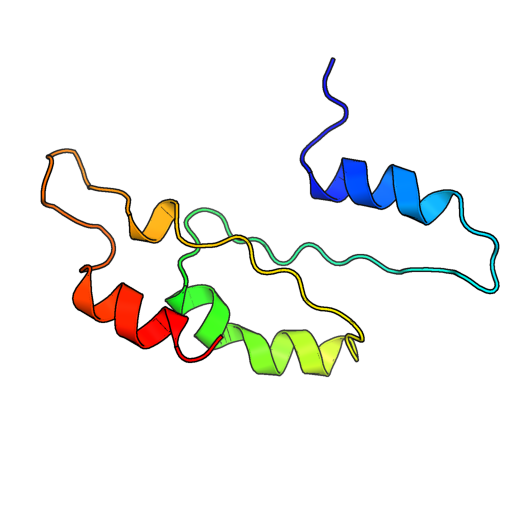9 84 GLN A CA 1
ATOM 667 C C . GLN A 1 84 ? -5.373 -3.382 -12.795 1.00 76.69 84 GLN A C 1
ATOM 669 O O . GLN A 1 84 ? -6.580 -3.577 -12.888 1.00 76.69 84 GLN A O 1
ATOM 674 N N . ASN A 1 85 ? -4.573 -4.130 -12.031 1.00 69.12 85 ASN A N 1
ATOM 675 C CA . ASN A 1 85 ? -5.014 -5.281 -11.238 1.00 69.12 85 ASN A CA 1
ATOM 676 C C . ASN A 1 85 ? -4.963 -5.021 -9.721 1.00 69.12 85 ASN A C 1
ATOM 678 O O . ASN A 1 85 ? -5.118 -5.959 -8.941 1.00 69.12 85 ASN A O 1
ATOM 682 N N . ILE A 1 86 ? -4.694 -3.774 -9.320 1.00 66.12 86 ILE A N 1
ATOM 683 C CA . ILE A 1 86 ? -4.846 -3.264 -7.950 1.00 66.12 86 ILE A CA 1
ATOM 684 C C . ILE A 1 86 ? -6.162 -2.496 -7.897 1.00 66.12 86 ILE A C 1
ATOM 686 O O . ILE A 1 86 ? -6.906 -2.686 -6.913 1.00 66.12 86 ILE A O 1
#